Protein AF-A0A959R2A7-F1 (afdb_monomer_lite)

Secondary structure (DSSP, 8-state):
-HHHHHHHHHHHHHHHHHTTSSTT---TT---S-EEEEEEEEETTEEEEEEEEEE--EE-TT-SEEEEEETTEEEEEESEEEEEEE--

Radius of gyration: 22.75 Å; chains: 1; bounding box: 63×34×53 Å

pLDDT: mean 79.05, std 15.81, range [43.47, 96.06]

Sequence (88 aa):
MRAWRTLLLFIFAITLAGCARECEGCRRSVQTGERNYIVTQYSGGVVVNQYRFKGIVNDAEDSDGYYWSIGDTLYEVSGDVLIQSWSR

Foldseek 3Di:
DVVVVVVVVVVVVVVVVVVVPPVVPPPPFWDPAWFWKWKFDDDPNDTPDIDTDTWTWGDDPPDQWIWTDDPPDIDTDHDDMDIDTDDD

Structure (mmCIF, N/CA/C/O backbone):
data_AF-A0A959R2A7-F1
#
_entry.id   AF-A0A959R2A7-F1
#
loop_
_atom_site.group_PDB
_atom_site.id
_atom_site.type_symbol
_atom_site.label_atom_id
_atom_site.label_alt_id
_atom_site.label_comp_id
_atom_site.label_asym_id
_atom_site.label_entity_id
_atom_site.label_seq_id
_atom_site.pdbx_PDB_ins_code
_atom_site.Cartn_x
_atom_site.Cartn_y
_atom_site.Cartn_z
_atom_site.occupancy
_atom_site.B_iso_or_equiv
_atom_site.auth_seq_id
_atom_site.auth_comp_id
_atom_site.auth_asym_id
_atom_site.auth_atom_id
_atom_site.pdbx_PDB_model_num
ATOM 1 N N . MET A 1 1 ? 47.657 -19.721 -33.472 1.00 56.44 1 MET A N 1
ATOM 2 C CA . MET A 1 1 ? 46.795 -20.295 -32.406 1.00 56.44 1 MET A CA 1
ATOM 3 C C . MET A 1 1 ? 46.862 -19.572 -31.050 1.00 56.44 1 MET A C 1
ATOM 5 O O . MET A 1 1 ? 45.881 -19.637 -30.322 1.00 56.44 1 MET A O 1
ATOM 9 N N . ARG A 1 2 ? 47.954 -18.872 -30.677 1.00 58.03 2 ARG A N 1
ATOM 10 C CA . ARG A 1 2 ? 48.049 -18.163 -29.375 1.00 58.03 2 ARG A CA 1
ATOM 11 C C . ARG A 1 2 ? 47.226 -16.861 -29.289 1.00 58.03 2 ARG A C 1
ATOM 13 O O . ARG A 1 2 ? 46.615 -16.626 -28.258 1.00 58.03 2 ARG A O 1
ATOM 20 N N . ALA A 1 3 ? 47.129 -16.093 -30.378 1.00 65.19 3 ALA A N 1
ATOM 21 C CA . ALA A 1 3 ? 46.401 -14.813 -30.413 1.00 65.19 3 ALA A CA 1
ATOM 22 C C . ALA A 1 3 ? 44.866 -14.941 -30.271 1.00 65.19 3 ALA A C 1
ATOM 24 O O . ALA A 1 3 ? 44.199 -14.042 -29.770 1.00 65.19 3 ALA A O 1
ATOM 25 N N . TRP A 1 4 ? 44.299 -16.083 -30.671 1.00 71.56 4 TRP A N 1
ATOM 26 C CA . TRP A 1 4 ? 42.863 -16.358 -30.535 1.00 71.56 4 TRP A CA 1
ATOM 27 C C . TRP A 1 4 ? 42.448 -16.562 -29.070 1.00 71.56 4 TRP A C 1
ATOM 29 O O . TRP A 1 4 ? 41.402 -16.09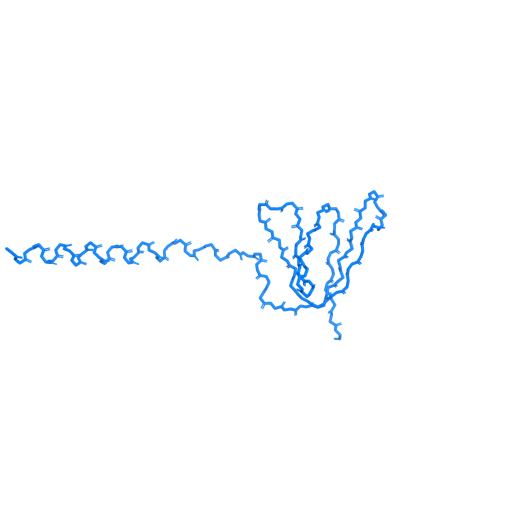1 -28.636 1.00 71.56 4 TRP A O 1
ATOM 39 N N . ARG A 1 5 ? 43.311 -17.212 -28.277 1.00 73.69 5 ARG A N 1
ATOM 40 C CA . ARG A 1 5 ? 43.068 -17.436 -26.844 1.00 73.69 5 ARG A CA 1
ATOM 41 C C . ARG A 1 5 ? 43.055 -16.125 -26.056 1.00 73.69 5 ARG A C 1
ATOM 43 O O . ARG A 1 5 ? 42.227 -15.961 -25.170 1.00 73.69 5 ARG A O 1
ATOM 50 N N . THR A 1 6 ? 43.932 -15.186 -26.405 1.00 78.94 6 THR A N 1
ATOM 51 C CA . THR A 1 6 ? 43.966 -13.852 -25.788 1.00 78.94 6 THR A CA 1
ATOM 52 C C . THR A 1 6 ? 42.759 -13.000 -26.175 1.00 78.94 6 THR A C 1
ATOM 54 O O . THR A 1 6 ? 42.244 -12.277 -25.330 1.00 78.94 6 THR A O 1
ATOM 57 N N . LEU A 1 7 ? 42.262 -13.128 -27.410 1.00 80.88 7 LEU A N 1
ATOM 58 C CA . LEU A 1 7 ? 41.059 -12.425 -27.866 1.00 80.88 7 LEU A CA 1
ATOM 59 C C . LEU A 1 7 ? 39.807 -12.884 -27.100 1.00 80.88 7 LEU A C 1
ATOM 61 O O . LEU A 1 7 ? 39.028 -12.055 -26.641 1.00 80.88 7 LEU A O 1
ATOM 65 N N . LEU A 1 8 ? 39.649 -14.197 -26.903 1.00 79.81 8 LEU A N 1
ATOM 66 C CA . LEU A 1 8 ? 38.518 -14.757 -26.156 1.00 79.81 8 LEU A CA 1
ATOM 67 C C . LEU A 1 8 ? 38.508 -14.327 -24.684 1.00 79.81 8 LEU A C 1
ATOM 69 O O . LEU A 1 8 ? 37.448 -14.018 -24.146 1.00 79.81 8 LEU A O 1
ATOM 73 N N . LEU A 1 9 ? 39.679 -14.254 -24.047 1.00 78.88 9 LEU A N 1
ATOM 74 C CA . LEU A 1 9 ? 39.796 -13.761 -22.671 1.00 78.88 9 LEU A CA 1
ATOM 75 C C . LEU A 1 9 ? 39.411 -12.280 -22.556 1.00 78.88 9 LEU A C 1
ATOM 77 O O . LEU A 1 9 ? 38.769 -11.889 -21.584 1.00 78.88 9 LEU A O 1
ATOM 81 N N . PHE A 1 10 ? 39.747 -11.471 -23.563 1.00 77.44 10 PHE A N 1
ATOM 82 C CA . PHE A 1 10 ? 39.369 -10.058 -23.599 1.00 77.44 10 PHE A CA 1
ATOM 83 C C . PHE A 1 10 ? 37.858 -9.863 -23.769 1.00 77.44 10 PHE A C 1
ATOM 85 O O . PHE A 1 10 ? 37.264 -9.049 -23.067 1.00 77.44 10 PHE A O 1
ATOM 92 N N . ILE A 1 11 ? 37.220 -10.643 -24.647 1.00 77.31 11 ILE A N 1
ATOM 93 C CA . ILE A 1 11 ? 35.764 -10.592 -24.854 1.00 77.31 11 ILE A CA 1
ATOM 94 C C . ILE A 1 11 ? 35.024 -10.987 -23.569 1.00 77.31 11 ILE A C 1
ATOM 96 O O . ILE A 1 11 ? 34.083 -10.303 -23.171 1.00 77.31 11 ILE A O 1
ATOM 100 N N . PHE A 1 12 ? 35.492 -12.026 -22.870 1.00 74.88 12 PHE A N 1
ATOM 101 C CA . PHE A 1 12 ? 34.883 -12.478 -21.617 1.00 74.88 12 PHE A CA 1
ATOM 102 C C . PHE A 1 12 ? 35.009 -11.442 -20.483 1.00 74.88 12 PHE A C 1
ATOM 104 O O . PHE A 1 12 ? 34.077 -11.240 -19.703 1.00 74.88 12 PHE A O 1
ATOM 111 N N . ALA A 1 13 ? 36.138 -10.729 -20.415 1.00 73.38 13 ALA A N 1
ATOM 112 C CA . ALA A 1 13 ? 36.335 -9.648 -19.449 1.00 73.38 13 ALA A CA 1
ATOM 113 C C . ALA A 1 13 ? 35.403 -8.446 -19.706 1.00 73.38 13 ALA A C 1
ATOM 115 O O . ALA A 1 13 ? 34.898 -7.846 -18.758 1.00 73.38 13 ALA A O 1
ATOM 116 N N . ILE A 1 14 ? 35.125 -8.121 -20.974 1.00 71.56 14 ILE A N 1
ATOM 117 C CA . ILE A 1 14 ? 34.222 -7.018 -21.341 1.00 71.56 14 ILE A CA 1
ATOM 118 C C . ILE A 1 14 ? 32.763 -7.365 -21.006 1.00 71.56 14 ILE A C 1
ATOM 120 O O . ILE A 1 14 ? 32.034 -6.506 -20.511 1.00 71.56 14 ILE A O 1
ATOM 124 N N . THR A 1 15 ? 32.342 -8.624 -21.183 1.00 70.62 15 THR A N 1
ATOM 125 C CA . THR A 1 15 ? 30.980 -9.053 -20.813 1.00 70.62 15 THR A CA 1
ATOM 126 C C . THR A 1 15 ? 30.726 -9.017 -19.304 1.00 70.62 15 THR A C 1
ATOM 128 O O . THR A 1 15 ? 29.617 -8.704 -18.886 1.00 70.62 15 THR A O 1
ATOM 131 N N . LEU A 1 16 ? 31.748 -9.259 -18.474 1.00 63.25 16 LEU A N 1
ATOM 132 C CA . LEU A 1 16 ? 31.631 -9.163 -17.010 1.00 63.25 16 LEU A CA 1
ATOM 133 C C . LEU A 1 16 ? 31.553 -7.708 -16.515 1.00 63.25 16 LEU A C 1
ATOM 135 O O . LEU A 1 16 ? 30.873 -7.434 -15.530 1.00 63.25 16 LEU A O 1
ATOM 139 N N . ALA A 1 17 ? 32.205 -6.767 -17.204 1.00 61.50 17 ALA A N 1
ATOM 140 C CA . ALA A 1 17 ? 32.147 -5.345 -16.862 1.00 61.50 17 ALA A CA 1
ATOM 141 C C . ALA A 1 17 ? 30.810 -4.678 -17.256 1.00 61.50 17 ALA A C 1
ATOM 143 O O . ALA A 1 17 ? 30.434 -3.670 -16.657 1.00 61.50 17 ALA A O 1
ATOM 144 N N . GLY A 1 18 ? 30.084 -5.241 -18.231 1.00 56.44 18 GLY A N 1
ATOM 145 C CA . GLY A 1 18 ? 28.774 -4.746 -18.676 1.00 56.44 18 GLY A CA 1
ATOM 146 C C . GLY A 1 18 ? 27.654 -4.934 -17.647 1.00 56.44 18 GLY A C 1
ATOM 147 O O . GLY A 1 18 ? 26.797 -4.068 -17.518 1.00 56.44 18 GLY A O 1
ATOM 148 N N . CYS A 1 19 ? 27.704 -5.996 -16.837 1.00 56.97 19 CYS A N 1
ATOM 149 C CA . CYS A 1 19 ? 26.709 -6.245 -15.784 1.00 56.97 19 CYS A CA 1
ATOM 150 C C . CYS A 1 19 ? 26.896 -5.386 -14.519 1.00 56.97 19 CYS A C 1
ATOM 152 O O . CYS A 1 19 ? 26.071 -5.455 -13.614 1.00 56.97 19 CYS A O 1
ATOM 154 N N . ALA A 1 20 ? 27.957 -4.578 -14.427 1.00 54.31 20 ALA A N 1
ATOM 155 C CA . ALA A 1 20 ? 28.212 -3.747 -13.248 1.00 54.31 20 ALA A CA 1
ATOM 156 C C . ALA A 1 20 ? 27.548 -2.358 -13.309 1.00 54.31 20 ALA A C 1
ATOM 158 O O . ALA A 1 20 ? 27.553 -1.651 -12.304 1.00 54.31 20 ALA A O 1
ATOM 159 N N . ARG A 1 21 ? 27.001 -1.943 -14.464 1.00 51.88 21 ARG A N 1
ATOM 160 C CA . ARG A 1 21 ? 26.523 -0.563 -14.687 1.00 51.88 21 ARG A CA 1
ATOM 161 C C . ARG A 1 21 ? 25.009 -0.378 -14.819 1.00 51.88 21 ARG A C 1
ATOM 163 O O . ARG A 1 21 ? 24.577 0.756 -14.946 1.00 51.88 21 ARG A O 1
ATOM 170 N N . GLU A 1 22 ? 24.207 -1.437 -14.712 1.00 47.09 22 GLU A N 1
ATOM 171 C CA . GLU A 1 22 ? 22.732 -1.322 -14.721 1.00 47.09 22 GLU A CA 1
ATOM 172 C C . GLU A 1 22 ? 22.070 -1.639 -13.367 1.00 47.09 22 GLU A C 1
ATOM 174 O O . GLU A 1 22 ? 20.864 -1.475 -13.209 1.00 47.09 22 GLU A O 1
ATOM 179 N N . CYS A 1 23 ? 22.846 -1.970 -12.328 1.00 54.12 23 CYS A N 1
ATOM 180 C CA . CYS A 1 23 ? 22.333 -2.048 -10.951 1.00 54.12 23 CYS A CA 1
ATOM 181 C C . CYS A 1 23 ? 22.263 -0.676 -10.244 1.00 54.12 23 CYS A C 1
ATOM 183 O O . CYS A 1 23 ? 22.168 -0.616 -9.022 1.00 54.12 23 CYS A O 1
ATOM 185 N N . GLU A 1 24 ? 22.280 0.435 -10.988 1.00 45.09 24 GLU A N 1
ATOM 186 C CA . GLU A 1 24 ? 21.899 1.761 -10.468 1.00 45.09 24 GLU A CA 1
ATOM 187 C C . GLU A 1 24 ? 20.370 1.941 -10.380 1.00 45.09 24 GLU A C 1
ATOM 189 O O . GLU A 1 24 ? 19.879 2.995 -9.993 1.00 45.09 24 GLU A O 1
ATOM 194 N N . GLY A 1 25 ? 19.602 0.885 -10.660 1.00 43.47 25 GLY A N 1
ATOM 195 C CA . GLY A 1 25 ? 18.174 0.782 -10.371 1.00 43.47 25 GLY A CA 1
ATOM 196 C C . GLY A 1 25 ? 17.862 0.262 -8.966 1.00 43.47 25 GLY A C 1
ATOM 197 O O . GLY A 1 25 ? 16.866 -0.440 -8.798 1.00 43.47 25 GLY A O 1
ATOM 198 N N . CYS A 1 26 ? 18.672 0.565 -7.943 1.00 49.59 26 CYS A N 1
ATOM 199 C CA . CYS A 1 26 ? 18.214 0.442 -6.553 1.00 49.59 26 CYS A CA 1
ATOM 200 C C . CYS A 1 26 ? 17.137 1.512 -6.311 1.00 49.59 26 CYS A C 1
ATOM 202 O O . CYS A 1 26 ? 17.397 2.587 -5.766 1.00 49.59 26 CYS A O 1
ATOM 204 N N . ARG A 1 27 ? 15.933 1.202 -6.808 1.00 49.69 27 ARG A N 1
ATOM 205 C CA . ARG A 1 27 ? 14.677 1.932 -6.659 1.00 49.69 27 ARG A CA 1
ATOM 206 C C . ARG A 1 27 ? 14.558 2.434 -5.226 1.00 49.69 27 ARG A C 1
ATOM 208 O O . ARG A 1 27 ? 14.551 1.652 -4.278 1.00 49.69 27 ARG A O 1
ATOM 215 N N . ARG A 1 28 ? 14.422 3.751 -5.076 1.00 48.47 28 ARG A N 1
ATOM 216 C CA . ARG A 1 28 ? 14.192 4.419 -3.786 1.00 48.47 28 ARG A CA 1
ATOM 217 C C . ARG A 1 28 ? 12.859 4.039 -3.117 1.00 48.47 28 ARG A C 1
ATOM 219 O O . ARG A 1 28 ? 12.614 4.514 -2.015 1.00 48.47 28 ARG A O 1
ATOM 226 N N . SER A 1 29 ? 12.035 3.195 -3.741 1.00 50.34 29 SER A N 1
ATOM 227 C CA . SER A 1 29 ? 10.710 2.813 -3.246 1.00 50.34 29 SER A CA 1
ATOM 228 C C . SER A 1 29 ? 10.695 1.668 -2.230 1.00 50.34 29 SER A C 1
ATOM 230 O O . SER A 1 29 ? 9.685 1.450 -1.566 1.00 50.34 29 SER A O 1
ATOM 232 N N . VAL A 1 30 ? 11.796 0.928 -2.061 1.00 54.12 30 VAL A N 1
ATOM 233 C CA . VAL A 1 30 ? 11.814 -0.207 -1.128 1.00 54.12 30 VAL A CA 1
ATOM 234 C C . VAL A 1 30 ? 12.198 0.283 0.262 1.00 54.12 30 VAL A C 1
ATOM 236 O O . VAL A 1 30 ? 13.376 0.463 0.586 1.00 54.12 30 VAL A O 1
ATOM 239 N N . GLN A 1 31 ? 11.200 0.493 1.116 1.00 62.62 31 GLN A N 1
ATOM 240 C CA . GLN A 1 31 ? 11.455 0.649 2.541 1.00 62.62 31 GLN A CA 1
ATOM 241 C C . GLN A 1 31 ? 12.091 -0.632 3.091 1.00 62.62 31 GLN A C 1
ATOM 243 O O . GLN A 1 31 ? 11.536 -1.722 3.006 1.00 62.62 31 GLN A O 1
ATOM 248 N N . THR A 1 32 ? 13.266 -0.495 3.698 1.00 59.34 32 THR A N 1
ATOM 249 C CA . THR A 1 32 ? 14.083 -1.627 4.156 1.00 59.34 32 THR A CA 1
ATOM 250 C C . THR A 1 32 ? 13.657 -2.218 5.503 1.00 59.34 32 THR A C 1
ATOM 252 O O . THR A 1 32 ? 14.259 -3.195 5.943 1.00 59.34 32 THR A O 1
ATOM 255 N N . GLY A 1 33 ? 12.637 -1.671 6.178 1.00 72.69 33 GLY A N 1
ATOM 256 C CA . GLY A 1 33 ? 12.224 -2.149 7.501 1.00 72.69 33 GLY A CA 1
ATOM 257 C C . GLY A 1 33 ? 10.740 -1.976 7.801 1.00 72.69 33 GLY A C 1
ATOM 258 O O . GLY A 1 33 ? 10.147 -0.946 7.483 1.00 72.69 33 GLY A O 1
ATOM 259 N N . GLU A 1 34 ? 10.163 -2.981 8.464 1.00 85.94 34 GLU A N 1
ATOM 260 C CA . GLU A 1 34 ? 8.765 -2.963 8.891 1.00 85.94 34 GLU A CA 1
ATOM 261 C C . GLU A 1 34 ? 8.486 -1.848 9.900 1.00 85.94 34 GLU A C 1
ATOM 263 O O . GLU A 1 34 ? 9.221 -1.663 10.877 1.00 85.94 34 GLU A O 1
ATOM 268 N N . ARG A 1 35 ? 7.356 -1.162 9.726 1.00 89.38 35 ARG A N 1
ATOM 269 C CA . ARG A 1 35 ? 6.825 -0.196 10.693 1.00 89.38 35 ARG A CA 1
ATOM 270 C C . ARG A 1 35 ? 5.342 -0.433 10.908 1.00 89.38 35 ARG A C 1
ATOM 272 O O . ARG A 1 35 ? 4.696 -1.157 10.155 1.00 89.38 35 ARG A O 1
ATOM 279 N N . ASN A 1 36 ? 4.808 0.163 11.967 1.00 93.06 36 ASN A N 1
ATOM 280 C CA . ASN A 1 36 ? 3.372 0.160 12.180 1.00 93.06 36 ASN A CA 1
ATOM 281 C C . ASN A 1 36 ? 2.736 1.298 11.373 1.00 93.06 36 ASN A C 1
ATOM 283 O O . ASN A 1 36 ? 3.129 2.455 11.548 1.00 93.06 36 ASN A O 1
ATOM 287 N N . TYR A 1 37 ? 1.776 0.955 10.517 1.00 93.00 37 TYR A N 1
ATOM 288 C CA . TYR A 1 37 ? 1.139 1.840 9.546 1.00 93.00 37 TYR A CA 1
ATOM 289 C C . TYR A 1 37 ? -0.368 1.923 9.717 1.00 93.00 37 TYR A C 1
ATOM 291 O O . TYR A 1 37 ? -1.039 0.907 9.924 1.00 93.00 37 TYR A O 1
ATOM 299 N N . ILE A 1 38 ? -0.885 3.154 9.680 1.00 94.50 38 ILE A N 1
ATOM 300 C CA . ILE A 1 38 ? -2.299 3.443 9.453 1.00 94.50 38 ILE A CA 1
ATOM 301 C C . ILE A 1 38 ? -2.385 4.011 8.047 1.00 94.50 38 ILE A C 1
ATOM 303 O O . ILE A 1 38 ? -1.826 5.075 7.780 1.00 94.50 38 ILE A O 1
ATOM 307 N N . VAL A 1 39 ? -3.071 3.301 7.164 1.00 94.06 39 VAL A N 1
ATOM 308 C CA . VAL A 1 39 ? -3.349 3.761 5.805 1.00 94.06 39 VAL A CA 1
ATOM 309 C C . VAL A 1 39 ? -4.819 4.135 5.748 1.00 94.06 39 VAL A C 1
ATOM 311 O O . VAL A 1 39 ? -5.672 3.280 5.970 1.00 94.06 39 VAL A O 1
ATOM 314 N N . THR A 1 40 ? -5.117 5.407 5.498 1.00 96.00 40 THR A N 1
ATOM 315 C CA . THR A 1 40 ? -6.489 5.922 5.399 1.00 96.00 40 THR A CA 1
ATOM 316 C C . THR A 1 40 ? -6.734 6.405 3.978 1.00 96.00 40 THR A C 1
ATOM 318 O O . THR A 1 40 ? -6.029 7.292 3.506 1.00 96.00 40 THR A O 1
ATOM 321 N N . GLN A 1 41 ? -7.722 5.824 3.304 1.00 94.81 41 GLN A N 1
ATOM 322 C CA . GLN A 1 41 ? -8.139 6.228 1.964 1.00 94.81 41 GLN A CA 1
ATOM 323 C C . GLN A 1 41 ? -9.352 7.150 2.060 1.00 94.81 41 GLN A C 1
ATOM 325 O O . GLN A 1 41 ? -10.299 6.866 2.804 1.00 94.81 41 GLN A O 1
ATOM 330 N N . TYR A 1 42 ? -9.340 8.215 1.270 1.00 95.19 42 TYR A N 1
ATOM 331 C CA . TYR A 1 42 ? -10.408 9.194 1.173 1.00 95.19 42 TYR A CA 1
ATOM 332 C C . TYR A 1 42 ? -11.040 9.190 -0.220 1.00 95.19 42 TYR A C 1
ATOM 334 O O . TYR A 1 42 ? -10.400 8.878 -1.220 1.00 95.19 42 TYR A O 1
ATOM 342 N N . SER A 1 43 ? -12.312 9.572 -0.276 1.00 93.44 43 SER A N 1
ATOM 343 C CA . SER A 1 43 ? -13.016 9.920 -1.508 1.00 93.44 43 SER A CA 1
ATOM 344 C C . SER A 1 43 ? -13.909 11.120 -1.224 1.00 93.44 43 SER A C 1
ATOM 346 O O . SER A 1 43 ? 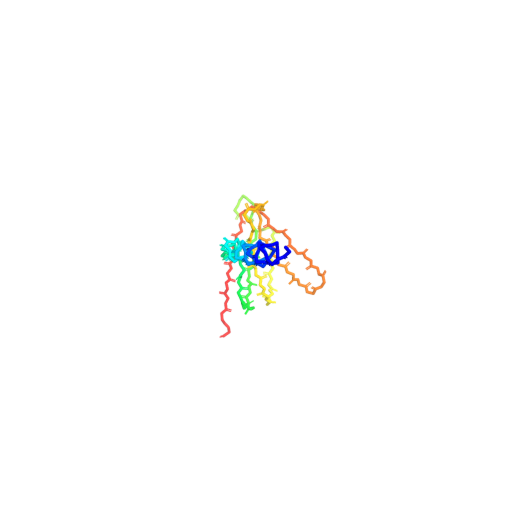-14.781 11.056 -0.355 1.00 93.44 43 SER A O 1
ATOM 348 N N . GLY A 1 44 ? -13.669 12.242 -1.905 1.00 93.06 44 GLY A N 1
ATOM 349 C CA . GLY A 1 44 ? -14.420 13.482 -1.670 1.00 93.06 44 GLY A CA 1
ATOM 350 C C . GLY A 1 44 ? -14.305 14.013 -0.233 1.00 93.06 44 GLY A C 1
ATOM 351 O O . GLY A 1 44 ? -15.256 14.590 0.285 1.00 93.06 44 GLY A O 1
ATOM 352 N N . GLY A 1 45 ? -13.170 13.773 0.435 1.00 91.38 45 GLY A N 1
ATOM 353 C CA . GLY A 1 45 ? -12.928 14.187 1.824 1.00 91.38 45 GLY A CA 1
ATOM 354 C C . GLY A 1 45 ? -13.514 13.262 2.899 1.00 91.38 45 GLY A C 1
ATOM 355 O O . GLY A 1 45 ? -13.315 13.514 4.086 1.00 91.38 45 GLY A O 1
ATOM 356 N N . VAL A 1 46 ? -14.194 12.177 2.516 1.00 93.88 46 VAL A N 1
ATOM 357 C CA . VAL A 1 46 ? -14.735 11.173 3.446 1.00 93.88 46 VAL A CA 1
ATOM 358 C C . VAL A 1 46 ? -13.833 9.944 3.466 1.00 93.88 46 VAL A C 1
ATOM 360 O O . VAL A 1 46 ? -13.374 9.502 2.416 1.00 93.88 46 VAL A O 1
ATOM 363 N N . VAL A 1 47 ? -13.588 9.382 4.652 1.00 95.44 47 VAL A N 1
ATOM 364 C CA . VAL A 1 47 ? -12.835 8.128 4.803 1.00 95.44 47 VAL A CA 1
ATOM 365 C C . VAL A 1 47 ? -13.648 6.975 4.216 1.00 95.44 47 VAL A C 1
ATOM 367 O O . VAL A 1 47 ? -14.762 6.718 4.670 1.00 95.44 47 VAL A O 1
ATOM 370 N N . VAL A 1 48 ? -13.078 6.268 3.241 1.00 96.06 48 VAL A N 1
ATOM 371 C CA . VAL A 1 48 ? -13.705 5.093 2.610 1.00 96.06 48 VAL A CA 1
ATOM 372 C C . VAL A 1 48 ? -13.087 3.780 3.067 1.00 96.06 48 VAL A C 1
ATOM 374 O O . VAL A 1 48 ? -13.805 2.798 3.201 1.00 96.06 48 VAL A O 1
ATOM 377 N N . ASN A 1 49 ? -11.786 3.767 3.368 1.00 94.44 49 ASN A N 1
ATOM 378 C CA . ASN A 1 49 ? -11.091 2.602 3.908 1.00 94.44 49 ASN A CA 1
ATOM 379 C C . ASN A 1 49 ? -10.046 3.026 4.940 1.00 94.44 49 ASN A C 1
ATOM 381 O O . ASN A 1 49 ? -9.435 4.092 4.825 1.00 94.44 49 ASN A O 1
ATOM 385 N N . GLN A 1 50 ? -9.801 2.161 5.924 1.00 95.19 50 GLN A N 1
ATOM 386 C CA . GLN A 1 50 ? -8.707 2.332 6.871 1.00 95.19 50 GLN A CA 1
ATOM 387 C C . GLN A 1 50 ? -8.071 0.986 7.220 1.00 95.19 50 GLN A C 1
ATOM 389 O O . GLN A 1 50 ? -8.751 0.051 7.639 1.00 95.19 50 GLN A O 1
ATOM 394 N N . TYR A 1 51 ? -6.749 0.917 7.095 1.00 93.81 51 TYR A N 1
ATOM 395 C CA . TYR A 1 51 ? -5.950 -0.269 7.376 1.00 93.81 51 TYR A CA 1
ATOM 396 C C . TYR A 1 51 ? -4.967 0.027 8.494 1.00 93.81 51 TYR A C 1
ATOM 398 O O . TYR A 1 51 ? -4.330 1.078 8.503 1.00 93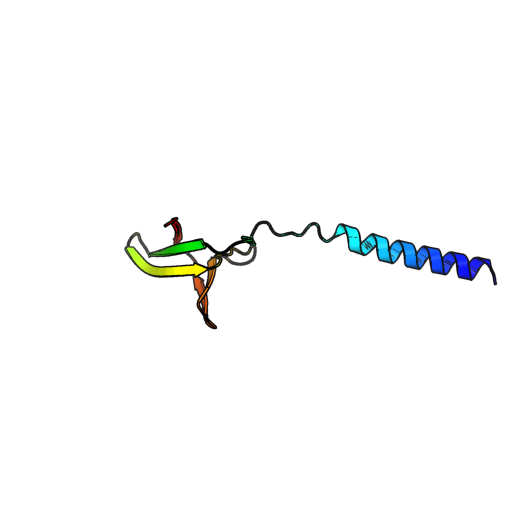.81 51 TYR A O 1
ATOM 406 N N . ARG A 1 52 ? -4.821 -0.913 9.428 1.00 94.31 52 ARG A N 1
ATOM 407 C CA . ARG A 1 52 ? -3.852 -0.829 10.519 1.00 94.31 52 ARG A CA 1
ATOM 408 C C . ARG A 1 52 ? -3.044 -2.117 10.579 1.00 94.31 52 ARG A C 1
ATOM 410 O O . ARG A 1 52 ? -3.591 -3.163 10.913 1.00 94.31 52 ARG A O 1
ATOM 417 N N . PHE A 1 53 ? -1.752 -2.040 10.289 1.00 93.25 53 PHE A N 1
ATOM 418 C CA . PHE A 1 53 ? -0.887 -3.219 10.223 1.00 93.25 53 PHE A CA 1
ATOM 419 C C . PHE A 1 53 ? 0.564 -2.880 10.557 1.00 93.25 53 PHE A C 1
ATOM 421 O O . PHE A 1 53 ? 0.953 -1.715 10.603 1.00 93.25 53 PHE A O 1
ATOM 428 N N . LYS A 1 54 ? 1.367 -3.915 10.807 1.00 92.81 54 LYS A N 1
ATOM 429 C CA . LYS A 1 54 ? 2.824 -3.814 10.848 1.00 92.81 54 LYS A CA 1
ATOM 430 C C . LYS A 1 54 ? 3.365 -4.448 9.574 1.00 92.81 54 LYS A C 1
ATOM 432 O O . LYS A 1 54 ? 3.032 -5.593 9.294 1.00 92.81 54 LYS A O 1
ATOM 437 N N . GLY A 1 55 ? 4.158 -3.711 8.814 1.00 91.25 55 GLY A N 1
ATOM 438 C CA . GLY A 1 55 ? 4.678 -4.199 7.544 1.00 91.25 55 GLY A CA 1
ATOM 439 C C .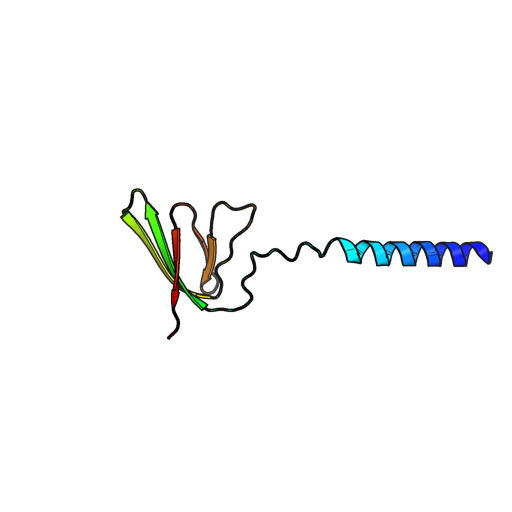 GLY A 1 55 ? 5.429 -3.122 6.787 1.00 91.25 55 GLY A C 1
ATOM 440 O O . GLY A 1 55 ? 5.919 -2.159 7.380 1.00 91.25 55 GLY A O 1
ATOM 441 N N . ILE A 1 56 ? 5.510 -3.303 5.477 1.00 89.88 56 ILE A N 1
ATOM 442 C CA . ILE A 1 56 ? 6.182 -2.396 4.553 1.00 89.88 56 ILE A CA 1
ATOM 443 C C . ILE A 1 56 ? 5.122 -1.874 3.587 1.00 89.88 56 ILE A C 1
ATOM 445 O O . ILE A 1 56 ? 4.363 -2.664 3.026 1.00 89.88 56 ILE A O 1
ATOM 449 N N . VAL A 1 57 ? 5.063 -0.554 3.430 1.00 89.31 57 VAL A N 1
ATOM 450 C CA . VAL A 1 57 ? 4.277 0.091 2.377 1.00 89.31 57 VAL A CA 1
ATOM 451 C C . VAL A 1 57 ? 5.249 0.517 1.299 1.00 89.31 57 VAL A C 1
ATOM 453 O O . VAL A 1 57 ? 6.234 1.193 1.596 1.00 89.31 57 VAL A O 1
ATOM 456 N N . ASN A 1 58 ? 4.966 0.109 0.073 1.00 87.44 58 ASN A N 1
ATOM 457 C CA . ASN A 1 58 ? 5.769 0.446 -1.084 1.00 87.44 58 ASN A CA 1
ATOM 458 C C . ASN A 1 58 ? 4.931 1.268 -2.068 1.00 87.44 58 ASN A C 1
ATOM 460 O O . ASN A 1 58 ? 3.705 1.138 -2.130 1.00 87.44 58 ASN A O 1
ATOM 464 N N . ASP A 1 59 ? 5.621 2.082 -2.848 1.00 84.88 59 ASP A N 1
ATOM 465 C CA . ASP A 1 59 ? 5.136 2.735 -4.055 1.00 84.88 59 ASP A CA 1
ATOM 466 C C . ASP A 1 59 ? 5.880 2.165 -5.277 1.00 84.88 59 ASP A C 1
ATOM 468 O O . ASP A 1 59 ? 6.927 1.516 -5.166 1.00 84.88 59 ASP A O 1
ATOM 472 N N . ALA A 1 60 ? 5.304 2.287 -6.465 1.00 71.69 60 ALA A N 1
ATOM 473 C CA . ALA A 1 60 ? 5.948 1.857 -7.701 1.00 71.69 60 ALA A CA 1
ATOM 474 C C . ALA A 1 60 ? 5.769 2.962 -8.733 1.00 71.69 60 ALA A C 1
ATOM 476 O O . ALA A 1 60 ? 4.687 3.516 -8.846 1.00 71.69 60 ALA A O 1
ATOM 477 N N . GLU A 1 61 ? 6.826 3.294 -9.477 1.00 60.62 61 GLU A N 1
ATOM 478 C CA . GLU A 1 61 ? 6.767 4.363 -10.489 1.00 60.62 61 GLU A CA 1
ATOM 479 C C . GLU A 1 61 ? 5.750 4.080 -11.608 1.00 60.62 61 GLU A C 1
ATOM 481 O O . GLU A 1 61 ? 5.315 5.004 -12.287 1.00 60.62 61 GLU A O 1
ATOM 486 N N . ASP A 1 62 ? 5.384 2.813 -11.806 1.00 72.19 62 ASP A N 1
ATOM 487 C CA . ASP A 1 62 ? 4.402 2.327 -12.774 1.00 72.19 62 ASP A CA 1
ATOM 488 C C . ASP A 1 62 ? 3.008 2.057 -12.174 1.00 72.19 62 ASP A C 1
ATOM 490 O O . ASP A 1 62 ? 2.119 1.609 -12.899 1.00 72.19 62 ASP A O 1
ATOM 494 N N . SER A 1 63 ? 2.795 2.340 -10.883 1.00 70.75 63 SER A N 1
ATOM 495 C CA . SER A 1 63 ? 1.486 2.251 -10.226 1.00 70.75 63 SER A CA 1
ATOM 496 C C . SER A 1 63 ? 1.084 3.604 -9.641 1.00 70.75 63 SER A C 1
ATOM 498 O O . SER A 1 63 ? 1.846 4.251 -8.929 1.00 70.75 63 SER A O 1
ATOM 500 N N . ASP A 1 64 ? -0.169 3.994 -9.873 1.00 77.31 64 ASP A N 1
ATOM 501 C CA . ASP A 1 64 ? -0.788 5.169 -9.242 1.00 77.31 64 ASP A CA 1
ATOM 502 C C . ASP A 1 64 ? -1.195 4.903 -7.772 1.00 77.31 64 ASP A C 1
ATOM 504 O O . ASP A 1 64 ? -1.952 5.673 -7.170 1.00 77.31 64 ASP A O 1
ATOM 508 N N . GLY A 1 65 ? -0.764 3.777 -7.194 1.00 86.44 65 GLY A N 1
ATOM 509 C CA . GLY A 1 65 ? -1.186 3.296 -5.886 1.00 86.44 65 GLY A CA 1
ATOM 510 C C . GLY A 1 65 ? -0.049 2.887 -4.953 1.00 86.44 65 GLY A C 1
ATOM 511 O O . GLY A 1 65 ? 1.116 2.739 -5.321 1.00 86.44 65 GLY A O 1
ATOM 512 N N . TYR A 1 66 ? -0.437 2.674 -3.700 1.00 90.31 66 TYR A N 1
ATOM 513 C CA . TYR A 1 66 ? 0.403 2.122 -2.648 1.00 90.31 66 TYR A CA 1
ATOM 514 C C . TYR A 1 66 ? 0.036 0.668 -2.408 1.00 90.31 66 TYR A C 1
ATOM 516 O O . TYR A 1 66 ? -1.148 0.323 -2.369 1.00 90.31 66 TYR A O 1
ATOM 524 N N . TYR A 1 67 ? 1.043 -0.169 -2.180 1.00 91.50 67 TYR A N 1
ATOM 525 C CA . TYR A 1 67 ? 0.845 -1.595 -1.964 1.00 91.50 67 TYR A CA 1
ATOM 526 C C . TYR A 1 67 ? 1.545 -2.103 -0.712 1.00 91.50 67 TYR A C 1
ATOM 528 O O . TYR A 1 67 ? 2.624 -1.648 -0.319 1.00 91.50 67 TYR A O 1
ATOM 536 N N . TRP A 1 68 ? 0.898 -3.071 -0.075 1.00 91.56 68 TRP A N 1
ATOM 537 C CA . TRP A 1 68 ? 1.408 -3.774 1.095 1.00 91.56 68 TRP A CA 1
ATOM 538 C C . TRP A 1 68 ? 0.770 -5.156 1.199 1.00 91.56 68 TRP A C 1
ATOM 540 O O . TRP A 1 68 ? -0.307 -5.406 0.660 1.00 91.56 68 TRP A O 1
ATOM 550 N N . SER A 1 69 ? 1.407 -6.046 1.955 1.00 90.88 69 SER A N 1
ATOM 551 C CA . SER A 1 69 ? 0.866 -7.376 2.238 1.00 90.88 69 SER A CA 1
ATOM 552 C C . SER A 1 69 ? 0.503 -7.515 3.711 1.00 90.88 69 SER A C 1
ATOM 554 O O . SER A 1 69 ? 1.252 -7.086 4.591 1.00 90.88 69 SER A O 1
ATOM 556 N N . ILE A 1 70 ? -0.643 -8.141 3.983 1.00 88.88 70 ILE A N 1
ATOM 557 C CA . ILE A 1 70 ? -1.047 -8.577 5.325 1.00 88.88 70 ILE A CA 1
ATOM 558 C C . ILE A 1 70 ? -1.316 -10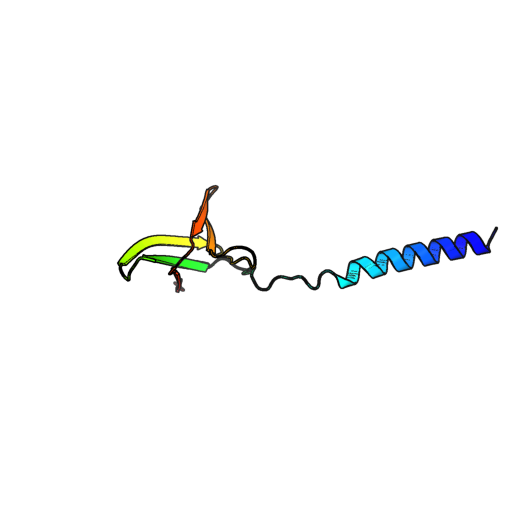.081 5.241 1.00 88.88 70 ILE A C 1
ATOM 560 O O . ILE A 1 70 ? -2.307 -10.506 4.647 1.00 88.88 70 ILE A O 1
ATOM 564 N N . GLY A 1 71 ? -0.420 -10.891 5.812 1.00 88.62 71 GLY A N 1
ATOM 565 C CA . GLY A 1 71 ? -0.418 -12.338 5.576 1.00 88.62 71 GLY A CA 1
ATOM 566 C C . GLY A 1 71 ? -0.169 -12.647 4.096 1.00 88.62 71 GLY A C 1
ATOM 567 O O . GLY A 1 71 ? 0.711 -12.042 3.488 1.00 88.62 71 GLY A O 1
ATOM 568 N N . ASP A 1 72 ? -0.982 -13.531 3.516 1.00 90.75 72 ASP A N 1
ATOM 569 C CA . ASP A 1 72 ? -0.894 -13.924 2.099 1.00 90.75 72 ASP A CA 1
ATOM 570 C C . ASP A 1 72 ? -1.714 -13.020 1.158 1.00 90.75 72 ASP A C 1
ATOM 572 O O . ASP A 1 72 ? -1.839 -13.298 -0.034 1.00 90.75 72 ASP A O 1
ATOM 576 N N . THR A 1 73 ? -2.318 -11.946 1.679 1.00 90.19 73 THR A N 1
ATOM 577 C CA . THR A 1 73 ? -3.139 -11.021 0.884 1.00 90.19 73 THR A CA 1
ATOM 578 C C . THR A 1 73 ? -2.354 -9.761 0.538 1.00 90.19 73 THR A C 1
ATOM 580 O O . THR A 1 73 ? -1.887 -9.056 1.435 1.00 90.19 73 THR A O 1
ATOM 583 N N . LEU A 1 74 ? -2.253 -9.469 -0.761 1.00 90.38 74 LEU A N 1
ATOM 584 C CA . LEU A 1 74 ? -1.732 -8.212 -1.293 1.00 90.38 74 LEU A CA 1
ATOM 585 C C . LEU A 1 74 ? -2.866 -7.187 -1.387 1.00 90.38 74 LEU A C 1
ATOM 587 O O . LEU A 1 74 ? -3.917 -7.468 -1.962 1.00 90.38 74 LEU A O 1
ATOM 591 N N . TYR A 1 75 ? -2.633 -6.003 -0.839 1.00 91.00 75 TYR A N 1
ATOM 592 C CA . TYR A 1 75 ? -3.521 -4.854 -0.934 1.00 91.00 75 TYR A CA 1
ATOM 593 C C . TYR A 1 75 ? -2.863 -3.802 -1.813 1.00 91.00 75 TYR A C 1
ATOM 595 O O . TYR A 1 75 ? -1.691 -3.486 -1.620 1.00 91.00 75 TYR A O 1
ATOM 603 N N . GLU A 1 76 ? -3.636 -3.250 -2.739 1.00 91.50 76 GLU A N 1
ATOM 604 C CA . GLU A 1 76 ? -3.262 -2.100 -3.553 1.00 91.50 76 GLU A CA 1
ATOM 605 C C . GLU A 1 76 ? -4.347 -1.037 -3.394 1.00 91.50 76 GLU A C 1
ATOM 607 O O . GLU A 1 76 ? -5.540 -1.325 -3.527 1.00 91.50 76 GLU A O 1
ATOM 612 N N . VAL A 1 77 ? -3.939 0.184 -3.054 1.00 90.75 77 VAL A N 1
ATOM 613 C CA . VAL A 1 77 ? -4.852 1.303 -2.824 1.00 90.75 77 VAL A CA 1
ATOM 614 C C . VAL A 1 77 ? -4.327 2.546 -3.526 1.00 90.75 77 VAL A C 1
ATOM 616 O O . VAL A 1 77 ? -3.227 3.012 -3.241 1.00 90.75 77 VAL A O 1
ATOM 619 N N . SER A 1 78 ? -5.151 3.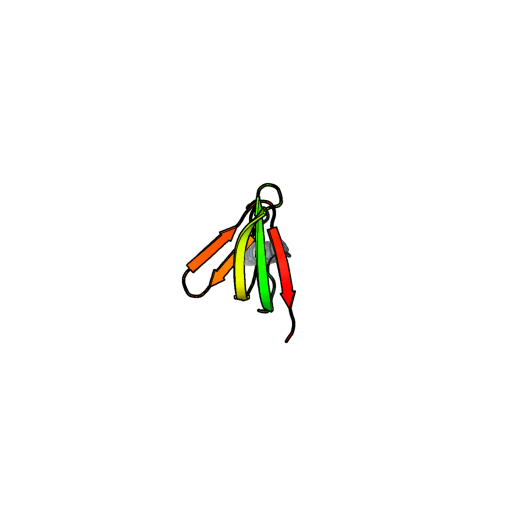100 -4.411 1.00 89.69 78 SER A N 1
ATOM 620 C CA . SER A 1 78 ? -4.889 4.324 -5.170 1.00 89.69 78 SER A CA 1
ATOM 621 C C . SER A 1 78 ? -5.859 5.454 -4.793 1.00 89.69 78 SER A C 1
ATOM 623 O O . SER A 1 78 ? -6.867 5.241 -4.106 1.00 89.69 78 SER A O 1
ATOM 625 N N . GLY A 1 79 ? -5.543 6.675 -5.233 1.00 88.94 79 GLY A N 1
ATOM 626 C CA . GLY A 1 79 ? -6.323 7.888 -4.960 1.00 88.94 79 GLY A CA 1
ATOM 627 C C . GLY A 1 79 ? -5.804 8.690 -3.764 1.00 88.94 79 GLY A C 1
ATOM 628 O O . GLY A 1 79 ? -4.608 8.693 -3.478 1.00 88.94 79 GLY A O 1
ATOM 629 N N . ASP A 1 80 ? -6.706 9.380 -3.061 1.00 92.69 80 ASP A N 1
ATOM 630 C CA . ASP A 1 80 ? -6.345 10.215 -1.911 1.00 92.69 80 ASP A CA 1
ATOM 631 C C . ASP A 1 80 ? -6.039 9.336 -0.693 1.00 92.69 80 ASP A C 1
ATOM 633 O O . ASP A 1 80 ? -6.942 8.842 -0.011 1.00 92.69 80 ASP A O 1
ATOM 637 N N . VAL A 1 81 ? -4.753 9.129 -0.409 1.00 92.00 81 VAL A N 1
ATOM 638 C CA . VAL A 1 81 ? -4.299 8.241 0.667 1.00 92.00 81 VAL A CA 1
ATOM 639 C C . VAL A 1 81 ? -3.419 8.995 1.660 1.00 92.00 81 VAL A C 1
ATOM 641 O O . VAL A 1 81 ? -2.449 9.656 1.299 1.00 92.00 81 VAL A O 1
ATOM 644 N N . LEU A 1 82 ? -3.733 8.845 2.946 1.00 92.50 82 LEU A N 1
ATOM 645 C CA . LEU A 1 82 ? -2.899 9.283 4.057 1.00 92.50 82 LEU A CA 1
ATOM 646 C C . LEU A 1 82 ? -2.230 8.067 4.704 1.00 92.50 82 LEU A C 1
ATOM 648 O O . LEU A 1 82 ? -2.905 7.221 5.294 1.00 92.50 82 LEU A O 1
ATOM 652 N N . ILE A 1 83 ? -0.900 8.005 4.632 1.00 92.06 83 ILE A N 1
ATOM 653 C CA . ILE A 1 83 ? -0.088 6.954 5.258 1.00 92.06 83 ILE A CA 1
ATOM 654 C C . ILE A 1 83 ? 0.622 7.547 6.471 1.00 92.06 83 ILE A C 1
ATOM 656 O O . ILE A 1 83 ? 1.449 8.450 6.345 1.00 92.06 83 ILE A O 1
ATOM 660 N N . GLN A 1 84 ? 0.320 7.028 7.657 1.00 93.31 84 GLN A N 1
ATOM 661 C CA . GLN A 1 84 ? 0.936 7.468 8.906 1.00 93.31 84 GLN A CA 1
ATOM 662 C C . GLN A 1 84 ? 1.666 6.308 9.567 1.00 93.31 84 GLN A C 1
ATOM 664 O O . GLN A 1 84 ? 1.083 5.252 9.815 1.00 93.31 84 GLN A O 1
ATOM 669 N N . SER A 1 85 ? 2.939 6.519 9.897 1.00 90.75 85 SER A N 1
ATOM 670 C CA . SER A 1 85 ? 3.683 5.609 10.765 1.00 90.75 85 SER A CA 1
ATOM 671 C C . SER A 1 85 ? 3.566 6.046 12.221 1.00 90.75 85 SER A C 1
ATOM 673 O O . SER A 1 85 ? 3.696 7.239 12.500 1.00 90.75 85 SER A O 1
ATOM 675 N N . TRP A 1 86 ? 3.427 5.106 13.156 1.00 87.25 86 TRP A N 1
ATOM 676 C CA . TRP A 1 86 ? 3.576 5.399 14.585 1.00 87.25 86 TRP A CA 1
ATOM 677 C C . TRP A 1 86 ? 4.650 4.521 15.232 1.00 87.25 86 TRP A C 1
ATOM 679 O O . TRP A 1 86 ? 4.816 3.343 14.900 1.00 87.25 86 TRP A O 1
ATOM 689 N N . SER A 1 87 ? 5.373 5.107 16.186 1.00 76.44 87 SER A N 1
ATOM 690 C CA . SER A 1 87 ? 6.173 4.353 17.149 1.00 76.44 87 SER A CA 1
ATOM 691 C C . SER A 1 87 ? 5.289 4.013 18.342 1.00 76.44 87 SER A C 1
ATOM 693 O O . SER A 1 87 ? 4.472 4.840 18.748 1.00 76.44 87 SER A O 1
ATOM 695 N N . ARG A 1 88 ? 5.429 2.801 18.884 1.00 59.81 88 ARG A N 1
ATOM 696 C CA . ARG A 1 88 ? 5.016 2.562 20.272 1.00 59.81 88 ARG A CA 1
ATOM 697 C C . ARG A 1 88 ? 5.936 3.323 21.217 1.00 59.81 88 ARG A C 1
ATOM 699 O O . ARG A 1 88 ? 7.097 3.562 20.807 1.00 59.81 88 ARG A O 1
#